Protein AF-A0A0N4Z2V5-F1 (afdb_monomer_lite)

Radius of gyration: 15.04 Å; chains: 1; bounding box: 35×27×42 Å

Sequence (107 aa):
LNMYITYHTNDNRHNFEWNGKSYYTKQDALNAIDNFYPGGVIDEKSHSNTNGITYYYVDVCVESGATTIKAKKTTQHPPRPARYSDESYSNKNIGDTINFGIPIPYP

Secondary structure (DSSP, 8-state):
--EEEEEEEETTEEEEEETTEEESSHHHHHHHHHHHSTTEEEEEEEEEEETTEEEEEEEEEE-TT----PPPPP-PPPSS--SSSS-------TTPPPTTT-PPPP-

Organism: Parastrongyloides trichosuri (NCBI:txid131310)

Structure (mmCIF, N/CA/C/O backbone):
data_AF-A0A0N4Z2V5-F1
#
_entry.id   AF-A0A0N4Z2V5-F1
#
loop_
_atom_site.group_PDB
_atom_site.id
_atom_site.type_symbol
_atom_site.label_atom_id
_atom_site.label_alt_id
_atom_site.label_comp_id
_atom_site.label_asym_id
_atom_site.label_entity_id
_atom_site.label_seq_id
_atom_site.pdbx_PDB_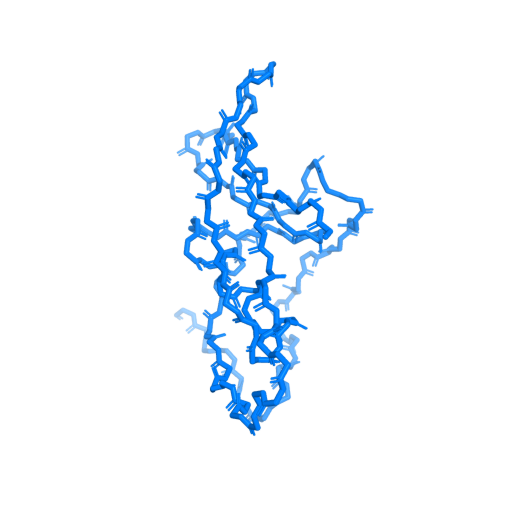ins_code
_atom_site.Cartn_x
_atom_site.Cartn_y
_atom_site.Cartn_z
_atom_site.occupancy
_atom_site.B_iso_or_equiv
_atom_site.auth_seq_id
_atom_site.auth_comp_id
_atom_site.auth_asym_id
_atom_site.auth_atom_id
_atom_site.pdbx_PDB_model_num
ATOM 1 N N . LEU A 1 1 ? -3.812 -8.590 12.655 1.00 52.84 1 LEU A N 1
ATOM 2 C CA . LEU A 1 1 ? -3.709 -9.121 11.278 1.00 52.84 1 LEU A CA 1
ATOM 3 C C . LEU A 1 1 ? -2.411 -8.566 10.738 1.00 52.84 1 LEU A C 1
ATOM 5 O O . LEU A 1 1 ? -2.333 -7.353 10.635 1.00 52.84 1 LEU A O 1
ATOM 9 N N . ASN A 1 2 ? -1.408 -9.406 10.478 1.00 62.56 2 ASN A N 1
ATOM 10 C CA . ASN A 1 2 ? -0.145 -8.917 9.926 1.00 62.56 2 ASN A CA 1
ATOM 11 C C . ASN A 1 2 ? -0.379 -8.613 8.449 1.00 62.56 2 ASN A C 1
ATOM 13 O O . ASN A 1 2 ? -0.579 -9.530 7.650 1.00 62.56 2 ASN A O 1
ATOM 17 N N . MET A 1 3 ? -0.417 -7.333 8.107 1.00 83.12 3 MET A N 1
ATOM 18 C CA . MET A 1 3 ? -0.616 -6.871 6.742 1.00 83.12 3 MET A CA 1
ATOM 19 C C . MET A 1 3 ? 0.726 -6.439 6.166 1.00 83.12 3 MET A C 1
ATOM 21 O O . MET A 1 3 ? 1.665 -6.136 6.902 1.00 83.12 3 MET A O 1
ATOM 25 N N . TYR A 1 4 ? 0.839 -6.412 4.844 1.00 88.62 4 TYR A N 1
ATOM 26 C CA . TYR A 1 4 ? 2.045 -5.915 4.201 1.00 88.62 4 TYR A CA 1
ATOM 27 C C . TYR A 1 4 ? 1.730 -5.180 2.904 1.00 88.62 4 TYR A C 1
ATOM 29 O O . TYR A 1 4 ? 0.779 -5.514 2.198 1.00 88.62 4 TYR A O 1
ATOM 37 N N . ILE A 1 5 ? 2.548 -4.174 2.604 1.00 91.38 5 ILE A N 1
ATOM 38 C CA . ILE A 1 5 ? 2.624 -3.539 1.291 1.00 91.38 5 ILE A CA 1
ATOM 39 C C . ILE A 1 5 ? 3.830 -4.138 0.577 1.00 91.38 5 ILE A C 1
ATOM 41 O O . ILE A 1 5 ? 4.950 -4.074 1.085 1.00 91.38 5 ILE A O 1
ATOM 45 N N . THR A 1 6 ? 3.615 -4.688 -0.608 1.00 91.50 6 THR A N 1
ATOM 46 C CA . THR A 1 6 ? 4.696 -5.205 -1.441 1.00 91.50 6 THR A CA 1
ATOM 47 C C . THR A 1 6 ? 5.242 -4.096 -2.329 1.00 91.50 6 THR A C 1
ATOM 49 O O . THR A 1 6 ? 4.485 -3.401 -2.993 1.00 91.50 6 THR A O 1
ATOM 52 N N . TYR A 1 7 ? 6.556 -3.933 -2.383 1.00 92.19 7 TYR A N 1
ATOM 53 C CA . TYR A 1 7 ? 7.233 -2.987 -3.252 1.00 92.19 7 TYR A CA 1
ATOM 54 C C . TYR A 1 7 ? 8.200 -3.684 -4.191 1.00 92.19 7 TYR A C 1
ATOM 56 O O . TYR A 1 7 ? 8.954 -4.577 -3.807 1.00 92.19 7 TYR A O 1
ATOM 64 N N . HIS A 1 8 ? 8.201 -3.223 -5.432 1.00 88.50 8 HIS A N 1
ATOM 65 C CA . HIS A 1 8 ? 9.181 -3.603 -6.436 1.00 88.50 8 HIS A CA 1
ATOM 66 C C . HIS A 1 8 ? 9.328 -2.503 -7.473 1.00 88.50 8 HIS A C 1
ATOM 68 O O . HIS A 1 8 ? 8.486 -1.610 -7.640 1.00 88.50 8 HIS A O 1
ATOM 74 N N . THR A 1 9 ? 10.425 -2.607 -8.205 1.00 84.19 9 THR A N 1
ATOM 75 C CA . THR A 1 9 ? 10.669 -1.816 -9.397 1.00 84.19 9 THR A CA 1
ATOM 76 C C . THR A 1 9 ? 10.480 -2.685 -10.630 1.00 84.19 9 THR A C 1
ATOM 78 O O . THR A 1 9 ? 10.890 -3.843 -10.674 1.00 84.19 9 THR A O 1
ATOM 81 N N . ASN A 1 10 ? 9.836 -2.124 -11.648 1.00 74.75 10 ASN A N 1
ATOM 82 C CA . ASN A 1 10 ? 9.864 -2.687 -12.993 1.00 74.75 10 ASN A CA 1
ATOM 83 C C . ASN A 1 10 ? 10.089 -1.551 -13.985 1.00 74.75 10 ASN A C 1
ATOM 85 O O . ASN A 1 10 ? 9.420 -0.524 -13.865 1.00 74.75 10 ASN A O 1
ATOM 89 N N . ASP A 1 11 ? 11.030 -1.711 -14.915 1.00 75.50 11 ASP A N 1
ATOM 90 C CA . ASP A 1 11 ? 11.363 -0.702 -15.931 1.00 75.50 11 ASP A CA 1
ATOM 91 C C . ASP A 1 11 ? 11.555 0.715 -15.343 1.00 75.50 11 ASP A C 1
ATOM 93 O O . ASP A 1 11 ? 10.993 1.697 -15.828 1.00 75.50 11 ASP A O 1
ATOM 97 N N . ASN A 1 12 ? 12.303 0.816 -14.235 1.00 73.94 12 ASN A N 1
ATOM 98 C CA . ASN A 1 12 ? 12.535 2.047 -13.456 1.00 73.94 12 ASN A CA 1
ATOM 99 C C . ASN A 1 12 ? 11.285 2.693 -12.822 1.00 73.94 12 ASN A C 1
ATOM 101 O O . ASN A 1 12 ? 11.333 3.845 -12.396 1.00 73.94 12 ASN A O 1
ATOM 105 N N . ARG A 1 13 ? 10.163 1.973 -12.713 1.00 77.38 13 ARG A N 1
ATOM 106 C CA . ARG A 1 13 ? 8.940 2.463 -12.058 1.00 77.38 13 ARG A CA 1
ATOM 107 C C . ARG A 1 13 ? 8.760 1.831 -10.683 1.00 77.38 13 ARG A C 1
ATOM 109 O O . ARG A 1 13 ? 8.709 0.606 -10.567 1.00 77.38 13 ARG A O 1
ATOM 116 N N . HIS A 1 14 ? 8.582 2.664 -9.662 1.00 84.56 14 HIS A N 1
ATOM 117 C CA . HIS A 1 14 ? 8.223 2.252 -8.302 1.00 84.56 14 HIS A CA 1
ATOM 118 C C . HIS A 1 14 ? 6.768 1.811 -8.236 1.00 84.56 14 HIS A C 1
ATOM 120 O O . HIS A 1 14 ? 5.904 2.466 -8.816 1.00 84.56 14 HIS A O 1
ATOM 126 N N . ASN A 1 15 ? 6.501 0.687 -7.575 1.00 86.56 15 ASN A N 1
ATOM 127 C CA . ASN A 1 15 ? 5.146 0.173 -7.436 1.00 86.56 15 ASN A CA 1
ATOM 128 C C . ASN A 1 15 ? 4.947 -0.416 -6.057 1.00 86.56 15 ASN A C 1
ATOM 130 O O . ASN A 1 15 ? 5.771 -1.201 -5.596 1.00 86.56 15 ASN A O 1
ATOM 134 N N . PHE A 1 16 ? 3.849 -0.013 -5.435 1.00 90.94 16 PHE A N 1
ATOM 135 C CA . PHE A 1 16 ? 3.455 -0.424 -4.101 1.00 90.94 16 PHE A CA 1
ATOM 136 C C . PHE A 1 16 ? 2.151 -1.190 -4.218 1.00 90.94 16 PHE A C 1
ATOM 138 O O . PHE A 1 16 ? 1.225 -0.713 -4.852 1.00 90.94 16 PHE A O 1
ATOM 145 N N . GLU A 1 17 ? 2.054 -2.370 -3.638 1.00 90.19 17 GLU A N 1
ATOM 146 C CA . GLU A 1 17 ? 0.903 -3.244 -3.801 1.00 90.19 17 GLU A CA 1
ATOM 147 C C . GLU A 1 17 ? 0.323 -3.616 -2.450 1.00 90.19 17 GLU A C 1
ATOM 149 O O . GLU A 1 17 ? 1.050 -4.009 -1.543 1.00 90.19 17 GLU A O 1
ATOM 154 N N . TRP A 1 18 ? -0.991 -3.498 -2.317 1.00 87.81 18 TRP A N 1
ATOM 155 C CA . TRP A 1 18 ? -1.708 -3.886 -1.114 1.00 87.81 18 TRP A CA 1
ATOM 156 C C . TRP A 1 18 ? -3.114 -4.364 -1.472 1.00 87.81 18 TRP A C 1
ATOM 158 O O . TRP A 1 18 ? -3.814 -3.704 -2.245 1.00 87.81 18 TRP A O 1
ATOM 168 N N . ASN A 1 19 ? -3.516 -5.503 -0.902 1.00 83.50 19 ASN A N 1
ATOM 169 C CA . ASN A 1 19 ? -4.840 -6.109 -1.070 1.00 83.50 19 ASN A CA 1
ATOM 170 C C . ASN A 1 19 ? -5.325 -6.119 -2.534 1.00 83.50 19 ASN A C 1
ATOM 172 O O . ASN A 1 19 ? -6.371 -5.571 -2.873 1.00 83.50 19 ASN A O 1
ATOM 176 N N . GLY A 1 20 ? -4.479 -6.646 -3.413 1.00 78.50 20 GLY A N 1
ATOM 177 C CA . GLY A 1 20 ? -4.736 -6.829 -4.836 1.00 78.50 20 GLY A CA 1
ATOM 178 C C . GLY A 1 20 ? -4.574 -5.611 -5.732 1.00 78.50 20 GLY A C 1
ATOM 179 O O . GLY A 1 20 ? -4.815 -5.656 -6.939 1.00 78.50 20 GLY A O 1
ATOM 180 N N . LYS A 1 21 ? -4.187 -4.475 -5.161 1.00 82.88 21 LYS A N 1
ATOM 181 C CA . LYS A 1 21 ? -4.138 -3.210 -5.890 1.00 82.88 21 LYS A CA 1
ATOM 182 C C . LYS A 1 21 ? -2.735 -2.665 -5.886 1.00 82.88 21 LYS A C 1
ATOM 184 O O . LYS A 1 21 ? -2.059 -2.701 -4.865 1.00 82.88 21 LYS A O 1
ATOM 189 N N . SER A 1 22 ? -2.329 -2.135 -7.031 1.00 86.50 22 SER A N 1
ATOM 190 C CA . SER A 1 22 ? -1.112 -1.347 -7.147 1.00 86.50 22 SER A CA 1
ATOM 191 C C . SER A 1 22 ? -1.410 0.117 -6.784 1.00 86.50 22 SER A C 1
ATOM 193 O O . SER A 1 22 ? -2.533 0.600 -6.984 1.00 86.50 22 SER A O 1
ATOM 195 N N . TYR A 1 23 ? -0.394 0.814 -6.280 1.00 86.50 23 TYR A N 1
ATOM 196 C CA . TYR A 1 23 ? -0.368 2.192 -5.778 1.00 86.50 23 TYR A CA 1
ATOM 197 C C . TYR A 1 23 ? 0.912 2.903 -6.242 1.00 86.50 23 TYR A C 1
ATOM 199 O O . TYR A 1 23 ? 1.990 2.298 -6.285 1.00 86.50 23 TYR A O 1
ATOM 207 N N . TYR A 1 24 ? 0.789 4.175 -6.647 1.00 84.06 24 TYR A N 1
ATOM 208 C CA . TYR A 1 24 ? 1.919 4.949 -7.193 1.00 84.06 24 TYR A CA 1
ATOM 209 C C . TYR A 1 24 ? 2.983 5.201 -6.128 1.00 84.06 24 TYR A C 1
ATOM 211 O O . TYR A 1 24 ? 4.181 5.145 -6.407 1.00 84.06 24 TYR A O 1
ATOM 219 N N . THR A 1 25 ? 2.537 5.452 -4.899 1.00 89.69 25 THR A N 1
ATOM 220 C CA . THR A 1 25 ? 3.405 5.723 -3.759 1.00 89.69 25 THR A CA 1
ATOM 221 C C . THR A 1 25 ? 3.092 4.801 -2.585 1.00 89.69 25 THR A C 1
ATOM 223 O O . THR A 1 25 ? 1.987 4.268 -2.458 1.00 89.69 25 THR A O 1
ATOM 226 N N . LYS A 1 26 ? 4.057 4.661 -1.666 1.00 91.12 26 LYS A N 1
ATOM 227 C CA . LYS A 1 26 ? 3.826 3.986 -0.381 1.00 91.12 26 LYS A CA 1
ATOM 228 C C . LYS A 1 26 ? 2.662 4.632 0.374 1.00 91.12 26 LYS A C 1
ATOM 230 O O . LYS A 1 26 ? 1.848 3.933 0.965 1.00 91.12 26 LYS A O 1
ATOM 235 N N . GLN A 1 27 ? 2.565 5.962 0.322 1.00 90.88 27 GLN A N 1
ATOM 236 C CA . GLN A 1 27 ? 1.508 6.708 0.999 1.00 90.88 27 GLN A CA 1
ATOM 237 C C . GLN A 1 27 ? 0.121 6.390 0.433 1.00 90.88 27 GLN A C 1
ATOM 239 O O . GLN A 1 27 ? -0.826 6.289 1.204 1.00 90.88 27 GLN A O 1
ATOM 244 N N . ASP A 1 28 ? -0.010 6.183 -0.878 1.00 88.31 28 ASP A N 1
ATOM 245 C CA . ASP A 1 28 ? -1.275 5.766 -1.493 1.00 88.31 28 ASP A CA 1
ATOM 246 C C . ASP A 1 28 ? -1.713 4.378 -1.006 1.00 88.31 28 ASP A C 1
ATOM 248 O O . ASP A 1 28 ? -2.885 4.184 -0.681 1.00 88.31 28 ASP A O 1
ATOM 252 N N . ALA A 1 29 ? -0.774 3.434 -0.885 1.00 90.00 29 ALA A N 1
ATOM 253 C CA . ALA A 1 29 ? -1.055 2.112 -0.325 1.00 90.00 29 ALA A CA 1
ATOM 254 C C . ALA A 1 29 ? -1.464 2.195 1.160 1.00 90.00 29 ALA A C 1
ATOM 256 O O . ALA A 1 29 ? -2.440 1.569 1.569 1.00 90.00 29 ALA A O 1
ATOM 257 N N . LEU A 1 30 ? -0.787 3.032 1.956 1.00 89.81 30 LEU A N 1
ATOM 258 C CA . LEU A 1 30 ? -1.157 3.305 3.353 1.00 89.81 30 LEU A CA 1
ATOM 259 C C . LEU A 1 30 ? -2.531 3.980 3.471 1.00 89.81 30 LEU A C 1
ATOM 261 O O . LEU A 1 30 ? -3.332 3.617 4.326 1.00 89.81 30 LEU A O 1
ATOM 265 N N . ASN A 1 31 ? -2.841 4.932 2.593 1.00 88.62 31 ASN A N 1
ATOM 266 C CA . ASN A 1 31 ? -4.152 5.576 2.536 1.00 88.62 31 ASN A CA 1
ATOM 267 C C . ASN A 1 31 ? -5.254 4.568 2.178 1.00 88.62 31 ASN A C 1
ATOM 269 O O . ASN A 1 31 ? -6.359 4.654 2.711 1.00 88.62 31 ASN A O 1
ATOM 273 N N . ALA A 1 32 ? -4.966 3.601 1.303 1.00 86.88 32 ALA A N 1
ATOM 274 C CA . ALA A 1 32 ? -5.900 2.529 0.982 1.00 86.88 32 ALA A CA 1
ATOM 275 C C . ALA 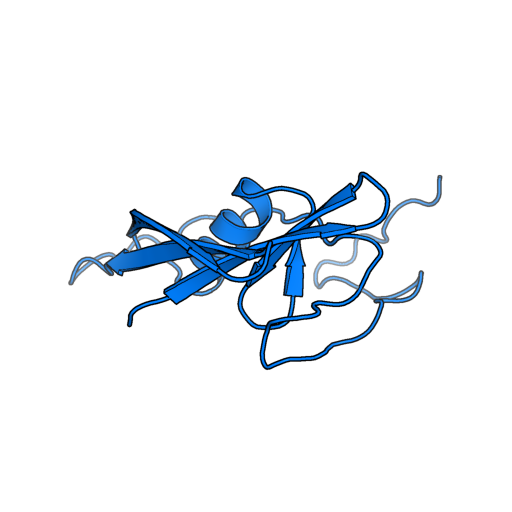A 1 32 ? -6.189 1.631 2.194 1.00 86.88 32 ALA A C 1
ATOM 277 O O . ALA A 1 32 ? -7.353 1.299 2.424 1.00 86.88 32 ALA A O 1
ATOM 278 N N . ILE A 1 33 ? -5.164 1.313 2.993 1.00 86.56 33 ILE A N 1
ATOM 279 C CA . ILE A 1 33 ? -5.317 0.602 4.270 1.00 86.56 33 ILE A CA 1
ATOM 280 C C . ILE A 1 33 ? -6.191 1.419 5.232 1.00 86.56 33 ILE A C 1
ATOM 282 O O . ILE A 1 33 ? -7.169 0.897 5.760 1.00 86.56 33 ILE A O 1
ATOM 286 N N . ASP A 1 34 ? -5.888 2.708 5.416 1.00 83.62 34 ASP A N 1
ATOM 287 C CA . ASP A 1 34 ? -6.606 3.602 6.346 1.00 83.62 34 ASP A CA 1
ATOM 288 C C . ASP A 1 34 ? -8.094 3.716 5.974 1.00 83.62 34 ASP A C 1
ATOM 290 O O . ASP A 1 34 ? -8.967 3.729 6.836 1.00 83.62 34 ASP A O 1
ATOM 294 N N . ASN A 1 35 ? -8.393 3.737 4.673 1.00 81.94 35 ASN A N 1
ATOM 295 C CA . ASN A 1 35 ? -9.761 3.758 4.159 1.00 81.94 35 ASN A CA 1
ATOM 296 C C . ASN A 1 35 ? -10.504 2.429 4.339 1.00 81.94 35 ASN A C 1
ATOM 298 O O . ASN A 1 35 ? -11.729 2.434 4.451 1.00 81.94 35 ASN A O 1
ATOM 302 N N . PHE A 1 36 ? -9.792 1.301 4.288 1.00 84.06 36 PHE A N 1
ATOM 303 C CA . PHE A 1 36 ? -10.382 -0.025 4.465 1.00 84.06 36 PHE A CA 1
ATOM 304 C C . PHE A 1 36 ? -10.683 -0.318 5.938 1.00 84.06 36 PHE A C 1
ATOM 306 O O . PHE A 1 36 ? -11.674 -0.979 6.239 1.00 84.06 36 PHE A O 1
ATOM 313 N N . TYR A 1 37 ? -9.869 0.224 6.848 1.00 80.06 37 TYR A N 1
ATOM 314 C CA . TYR A 1 37 ? -10.068 0.153 8.295 1.00 80.06 37 TYR A CA 1
ATOM 315 C C . TYR A 1 37 ? -10.422 1.531 8.869 1.00 80.06 37 TYR A C 1
ATOM 317 O O . TYR A 1 37 ? -9.589 2.161 9.530 1.00 80.06 37 TYR A O 1
ATOM 325 N N . PRO A 1 38 ? -11.655 2.021 8.643 1.00 71.38 38 PRO A N 1
ATOM 326 C CA . PRO A 1 38 ? -12.068 3.323 9.144 1.00 71.38 38 PRO A CA 1
ATOM 327 C C . PRO A 1 38 ? -11.927 3.377 10.670 1.00 71.38 38 PRO A C 1
ATOM 329 O O . PRO A 1 38 ? -12.471 2.541 11.386 1.00 71.38 38 PRO A O 1
ATOM 332 N N . GLY A 1 39 ? -11.175 4.366 11.161 1.00 69.62 39 GLY A N 1
ATOM 333 C CA . GLY A 1 39 ? -10.906 4.548 12.594 1.00 69.62 39 GLY A CA 1
ATOM 334 C C . GLY A 1 39 ? -9.702 3.762 13.135 1.00 69.62 39 GLY A C 1
ATOM 335 O O . GLY A 1 39 ? -9.326 3.964 14.286 1.00 69.62 39 GLY A O 1
ATOM 336 N N . GLY A 1 40 ? -9.053 2.920 12.324 1.00 76.31 40 GLY A N 1
ATOM 337 C CA . GLY A 1 40 ? -7.822 2.225 12.707 1.00 76.31 40 GLY A CA 1
ATOM 338 C C . GLY A 1 40 ? -6.595 3.139 12.677 1.00 76.31 40 GLY A C 1
ATOM 339 O O . GLY A 1 40 ? -6.494 4.029 11.837 1.00 76.31 40 GLY A O 1
ATOM 340 N N . VAL A 1 41 ? -5.641 2.931 13.579 1.00 81.31 41 VAL A N 1
ATOM 341 C CA . VAL A 1 41 ? -4.303 3.535 13.550 1.00 81.31 41 VAL A CA 1
ATOM 342 C C . VAL A 1 41 ? -3.362 2.564 12.850 1.00 81.31 41 VAL A C 1
ATOM 344 O O . VAL A 1 41 ? -3.263 1.405 13.249 1.00 81.31 41 VAL A O 1
ATOM 347 N N . ILE A 1 42 ? -2.694 3.035 11.798 1.00 85.12 42 ILE A N 1
ATOM 348 C CA . ILE A 1 42 ? -1.690 2.250 11.080 1.00 85.12 42 ILE A CA 1
ATOM 349 C C . ILE A 1 42 ? -0.343 2.440 11.765 1.00 85.12 42 ILE A C 1
ATOM 351 O O . ILE A 1 42 ? 0.070 3.577 11.994 1.00 85.12 42 ILE A O 1
ATOM 355 N N . ASP A 1 43 ? 0.341 1.335 12.030 1.00 86.44 43 ASP A N 1
ATOM 356 C CA . ASP A 1 43 ? 1.698 1.311 12.560 1.00 86.44 43 ASP A CA 1
ATOM 357 C C . ASP A 1 43 ? 2.609 0.503 11.623 1.00 86.44 43 ASP A C 1
ATOM 359 O O . ASP A 1 43 ? 2.320 -0.652 11.301 1.00 86.44 43 ASP A O 1
ATOM 363 N N . GLU A 1 44 ? 3.694 1.117 11.148 1.00 87.50 44 GLU A N 1
ATOM 364 C CA . GLU A 1 44 ? 4.679 0.457 10.283 1.00 87.50 44 GLU A CA 1
ATOM 365 C C . GLU A 1 44 ? 5.712 -0.240 11.174 1.00 87.50 44 GLU A C 1
ATOM 367 O O . GLU A 1 44 ? 6.459 0.409 11.903 1.00 87.50 44 GLU A O 1
ATOM 372 N N . LYS A 1 45 ? 5.744 -1.575 11.142 1.00 86.50 45 LYS A N 1
ATOM 373 C CA . LYS A 1 45 ? 6.546 -2.366 12.087 1.00 86.50 45 LYS A CA 1
ATOM 374 C C . LYS A 1 45 ? 7.976 -2.562 11.620 1.00 86.50 45 LYS A C 1
ATOM 376 O O . LYS A 1 45 ? 8.925 -2.361 12.374 1.00 86.50 45 LYS A O 1
ATOM 381 N N . SER A 1 46 ? 8.129 -3.049 10.397 1.00 89.81 46 SER A N 1
ATOM 382 C CA . SER A 1 46 ? 9.418 -3.442 9.840 1.00 89.81 46 SER A CA 1
ATOM 383 C C . SER A 1 46 ? 9.311 -3.629 8.333 1.00 89.81 46 SER A C 1
ATOM 385 O O . SER A 1 46 ? 8.220 -3.616 7.758 1.00 89.81 46 SER A O 1
ATOM 387 N N . HIS A 1 47 ? 10.453 -3.837 7.683 1.00 91.12 47 HIS A N 1
ATOM 388 C CA . HIS A 1 47 ? 10.486 -4.260 6.294 1.00 91.12 47 HIS A CA 1
ATOM 389 C C . HIS A 1 47 ? 11.447 -5.428 6.083 1.00 91.12 47 HIS A C 1
ATOM 391 O O . HIS A 1 47 ? 12.493 -5.520 6.729 1.00 91.12 47 HIS A O 1
ATOM 397 N N . SER A 1 48 ? 11.126 -6.297 5.131 1.00 92.19 48 SER A N 1
ATOM 398 C CA . SER A 1 48 ? 12.014 -7.367 4.669 1.00 92.19 48 SER A CA 1
ATOM 399 C C . SER A 1 48 ? 12.248 -7.249 3.167 1.00 92.19 48 SER A C 1
ATOM 401 O O . SER A 1 48 ? 11.435 -6.681 2.444 1.00 92.19 48 SER A O 1
ATOM 403 N N . ASN A 1 49 ? 13.381 -7.761 2.692 1.00 93.50 49 ASN A N 1
ATOM 404 C CA . ASN A 1 49 ? 13.694 -7.836 1.269 1.00 93.50 49 ASN A CA 1
ATOM 405 C C . ASN A 1 49 ? 13.889 -9.300 0.887 1.00 93.50 49 ASN A C 1
ATOM 407 O O . ASN A 1 49 ? 14.654 -10.016 1.531 1.00 93.50 49 ASN A O 1
ATOM 411 N N . THR A 1 50 ? 13.206 -9.766 -0.152 1.00 86.19 50 THR A N 1
ATOM 412 C CA . THR A 1 50 ? 13.323 -11.144 -0.642 1.00 86.19 50 THR A CA 1
ATOM 413 C C . THR A 1 50 ? 13.154 -11.155 -2.154 1.00 86.19 50 THR A C 1
ATOM 415 O O . THR A 1 50 ? 12.164 -10.648 -2.668 1.00 86.19 50 THR A O 1
ATOM 418 N N . ASN A 1 51 ? 14.124 -11.721 -2.878 1.00 85.50 51 ASN A N 1
ATOM 419 C CA . ASN A 1 51 ? 14.091 -11.872 -4.340 1.00 85.50 51 ASN A CA 1
ATOM 420 C C . ASN A 1 51 ? 13.785 -10.572 -5.114 1.00 85.50 51 ASN A C 1
ATOM 422 O O . ASN A 1 51 ? 13.032 -10.582 -6.083 1.00 85.50 51 ASN A O 1
ATOM 426 N N . GLY A 1 52 ? 14.356 -9.441 -4.681 1.00 84.38 52 GLY A N 1
ATOM 427 C CA . GLY A 1 52 ? 14.142 -8.138 -5.331 1.00 84.38 52 GLY A CA 1
ATOM 428 C C . GLY A 1 52 ? 12.793 -7.481 -5.017 1.00 84.38 52 GLY A C 1
ATOM 429 O O . GLY A 1 52 ? 12.425 -6.501 -5.660 1.00 84.38 52 GLY A O 1
ATOM 430 N N . ILE A 1 53 ? 12.070 -8.008 -4.030 1.00 88.75 53 ILE A N 1
ATOM 431 C CA . ILE A 1 53 ? 10.791 -7.496 -3.546 1.00 88.75 53 ILE A CA 1
ATOM 432 C C . ILE A 1 53 ? 10.971 -7.039 -2.098 1.00 88.75 53 ILE A C 1
ATOM 434 O O . ILE A 1 53 ? 11.520 -7.783 -1.281 1.00 88.75 53 ILE A O 1
ATOM 438 N N . THR A 1 54 ? 10.500 -5.840 -1.769 1.00 92.69 54 THR A N 1
ATOM 439 C CA . THR A 1 54 ? 10.448 -5.339 -0.390 1.00 92.69 54 THR A CA 1
ATOM 440 C C . THR A 1 54 ? 9.043 -5.520 0.166 1.00 92.69 54 THR A C 1
ATOM 442 O O . THR A 1 54 ? 8.077 -5.119 -0.469 1.00 92.69 54 THR A O 1
ATOM 445 N N . TYR A 1 55 ? 8.914 -6.068 1.366 1.00 91.06 55 TYR A N 1
ATOM 446 C CA . TYR A 1 55 ? 7.649 -6.161 2.088 1.00 91.06 55 TYR A CA 1
ATOM 447 C C . TYR A 1 55 ? 7.687 -5.166 3.239 1.00 91.06 55 TYR A C 1
ATOM 449 O O . TYR A 1 55 ? 8.541 -5.287 4.113 1.00 91.06 55 TYR A O 1
ATOM 457 N N . TYR A 1 56 ? 6.785 -4.189 3.243 1.00 92.62 56 TYR A N 1
ATOM 458 C CA . TYR A 1 56 ? 6.585 -3.269 4.362 1.00 92.62 56 TYR A CA 1
ATOM 459 C C . TYR A 1 56 ? 5.460 -3.808 5.236 1.00 92.62 56 TYR A C 1
ATOM 461 O O . TYR A 1 56 ? 4.301 -3.773 4.824 1.00 92.62 56 TYR A O 1
ATOM 469 N N . TYR A 1 57 ? 5.793 -4.325 6.416 1.00 90.56 57 TYR A N 1
ATOM 470 C CA . TYR A 1 57 ? 4.810 -4.871 7.344 1.00 90.56 57 TYR A CA 1
ATOM 471 C C . TYR A 1 57 ? 4.130 -3.749 8.114 1.00 90.56 57 TYR A C 1
ATOM 473 O O . TYR A 1 57 ? 4.783 -2.885 8.705 1.00 90.56 57 TYR A O 1
ATOM 481 N N . VAL A 1 58 ? 2.806 -3.792 8.109 1.00 88.31 58 VAL A N 1
ATOM 482 C CA . VAL A 1 58 ? 1.945 -2.795 8.728 1.00 88.31 58 VAL A CA 1
ATOM 483 C C . VAL A 1 58 ? 0.906 -3.497 9.584 1.00 88.31 58 VAL A C 1
ATOM 485 O O . VAL A 1 58 ? 0.332 -4.512 9.185 1.00 88.31 58 VAL A O 1
ATOM 488 N N . ASP A 1 59 ? 0.660 -2.931 10.755 1.00 87.00 59 ASP A N 1
ATOM 489 C CA . ASP A 1 59 ? -0.431 -3.331 11.627 1.00 87.00 59 ASP A CA 1
ATOM 490 C C . ASP A 1 59 ? -1.489 -2.237 11.652 1.00 87.00 59 ASP A C 1
ATOM 492 O O . ASP A 1 59 ? -1.186 -1.046 11.569 1.00 87.00 59 ASP A O 1
ATOM 496 N N . VAL A 1 60 ? -2.744 -2.655 11.789 1.00 81.25 60 VAL A N 1
ATOM 497 C CA . VAL A 1 60 ? -3.859 -1.745 12.025 1.00 81.25 60 VAL A CA 1
ATOM 498 C C . VAL A 1 60 ? -4.445 -2.037 13.395 1.00 81.25 60 VAL A C 1
ATOM 500 O O . VAL A 1 60 ? -5.022 -3.101 13.628 1.00 81.25 60 VAL A O 1
ATOM 503 N N . CYS A 1 61 ? -4.304 -1.071 14.295 1.00 77.19 61 CYS A N 1
ATOM 504 C CA . CYS A 1 61 ? -4.873 -1.107 15.633 1.00 77.19 61 CYS A CA 1
ATOM 505 C C . CYS A 1 61 ? -6.158 -0.282 15.637 1.00 77.19 61 CYS A C 1
ATOM 507 O O . CYS A 1 61 ? -6.120 0.925 15.420 1.00 77.19 61 CYS A O 1
ATOM 509 N N . VAL A 1 62 ? -7.306 -0.907 15.884 1.00 66.50 62 VAL A N 1
ATOM 510 C CA . VAL A 1 62 ? -8.550 -0.167 16.131 1.00 66.50 62 VAL A CA 1
ATOM 511 C C . VAL A 1 62 ? -8.639 0.064 17.633 1.00 66.50 62 VAL A C 1
ATOM 513 O O . VAL A 1 62 ? -8.707 -0.899 18.396 1.00 66.50 62 VAL A O 1
ATOM 516 N N . GLU A 1 63 ? -8.594 1.320 18.077 1.00 60.75 63 GLU A N 1
ATOM 517 C CA . GLU A 1 63 ? -8.822 1.624 19.490 1.00 60.75 63 GLU A CA 1
ATOM 518 C C . GLU A 1 63 ? -10.256 1.231 19.864 1.00 60.75 63 GLU A C 1
ATOM 520 O O . GLU A 1 63 ? -11.227 1.645 19.224 1.00 60.75 63 GLU A O 1
ATOM 525 N N . SER A 1 64 ? -10.398 0.404 20.900 1.00 54.00 64 SER A N 1
ATOM 526 C CA . SER A 1 64 ? -11.710 0.022 21.421 1.00 54.00 64 SER A CA 1
ATOM 527 C C . SER A 1 64 ? -12.419 1.275 21.945 1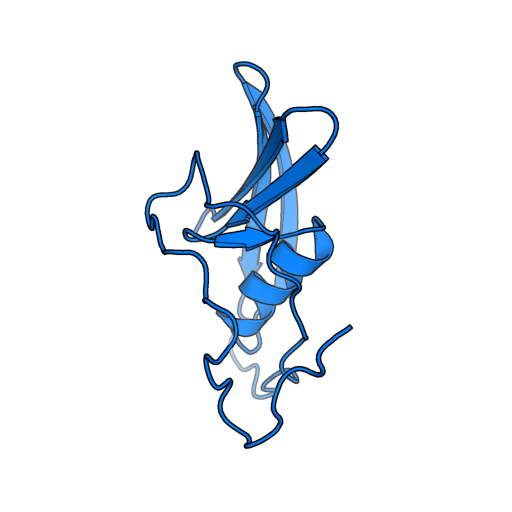.00 54.00 64 SER A C 1
ATOM 529 O O . SER A 1 64 ? -11.962 1.885 22.908 1.00 54.00 64 SER A O 1
ATOM 531 N N . GLY A 1 65 ? -13.507 1.683 21.285 1.00 54.06 65 GLY A N 1
ATOM 532 C CA . GLY A 1 65 ? -14.239 2.920 21.591 1.00 54.06 65 GLY A CA 1
ATOM 533 C C . GLY A 1 65 ? -13.973 4.095 20.641 1.00 54.06 65 GLY A C 1
ATOM 534 O O . GLY A 1 65 ? -14.556 5.162 20.838 1.00 54.06 65 GLY A O 1
ATOM 535 N N . ALA A 1 66 ? -13.156 3.921 19.595 1.00 58.22 66 ALA A N 1
ATOM 536 C CA . ALA A 1 66 ? -13.008 4.922 18.541 1.00 58.22 66 ALA A CA 1
ATOM 537 C C . ALA A 1 66 ? -14.347 5.134 17.808 1.00 58.22 66 ALA A C 1
ATOM 539 O O . ALA A 1 66 ? -14.814 4.285 17.053 1.00 58.22 66 ALA A O 1
ATOM 540 N N . THR A 1 67 ? -14.976 6.286 18.040 1.00 56.47 67 THR A N 1
ATOM 541 C CA . THR A 1 67 ? -16.225 6.708 17.376 1.00 56.47 67 THR A CA 1
ATOM 542 C C . THR A 1 67 ? -15.967 7.555 16.129 1.00 56.47 67 THR A C 1
ATOM 544 O O . THR A 1 67 ? -16.892 7.890 15.389 1.00 56.47 67 THR A O 1
ATOM 547 N N . THR A 1 68 ? -14.704 7.895 15.870 1.00 57.69 68 THR A N 1
ATOM 548 C CA . THR A 1 68 ? -14.310 8.809 14.802 1.00 57.69 68 THR A CA 1
ATOM 549 C C . THR A 1 68 ? -14.034 8.041 13.514 1.00 57.69 68 THR A C 1
ATOM 551 O O . THR A 1 68 ? -12.960 7.471 13.315 1.00 57.69 68 THR A O 1
ATOM 554 N N . ILE A 1 69 ? -15.000 8.061 12.597 1.00 64.44 69 ILE A N 1
ATOM 555 C CA . ILE A 1 69 ? -14.765 7.657 11.210 1.00 64.44 69 ILE A CA 1
ATOM 556 C C . ILE A 1 69 ? -13.819 8.697 10.597 1.00 64.44 69 ILE A C 1
ATOM 558 O O . ILE A 1 69 ? -14.169 9.871 10.466 1.00 64.44 69 ILE A O 1
ATOM 562 N N . LYS A 1 70 ? -12.597 8.281 10.250 1.00 67.56 70 LYS A N 1
ATOM 563 C CA . LYS A 1 70 ? -11.646 9.142 9.536 1.00 67.56 70 LYS A CA 1
ATOM 564 C C . LYS A 1 70 ? -12.199 9.503 8.156 1.00 67.56 70 LYS A C 1
ATOM 566 O O . LYS A 1 70 ? -12.838 8.682 7.500 1.00 67.56 70 LYS A O 1
ATOM 571 N N . ALA A 1 71 ? -11.919 10.723 7.698 1.00 72.69 71 ALA A N 1
ATOM 572 C CA . ALA A 1 71 ? -12.238 11.123 6.332 1.00 72.69 71 ALA A CA 1
ATOM 573 C C . ALA A 1 71 ? -11.499 10.226 5.326 1.00 72.69 71 ALA A C 1
ATOM 575 O O . ALA A 1 71 ? -10.314 9.933 5.502 1.00 72.69 71 ALA A O 1
ATOM 576 N N . LYS A 1 72 ? -12.195 9.817 4.259 1.00 77.06 72 LYS A N 1
ATOM 577 C CA . LYS A 1 72 ? -11.610 8.982 3.208 1.00 77.06 72 LYS A CA 1
ATOM 578 C C . LYS A 1 72 ? -10.488 9.741 2.497 1.00 77.06 72 LYS A C 1
ATOM 580 O O . LYS A 1 72 ? -10.699 10.845 2.000 1.00 77.06 72 LYS A O 1
ATOM 585 N N . LYS A 1 73 ? -9.312 9.129 2.410 1.00 80.06 73 LYS A N 1
ATOM 586 C CA . LYS A 1 73 ? -8.140 9.675 1.718 1.00 80.06 73 LYS A CA 1
ATOM 587 C C . LYS A 1 73 ? -8.135 9.264 0.250 1.00 80.06 73 LYS A C 1
ATOM 589 O O . LYS A 1 73 ? -8.498 8.139 -0.089 1.00 80.06 73 LYS A O 1
ATOM 594 N N . THR A 1 74 ? -7.698 10.154 -0.630 1.00 80.06 74 THR A N 1
ATOM 595 C CA . THR A 1 74 ? -7.509 9.824 -2.048 1.00 80.06 74 THR A CA 1
ATOM 596 C C . THR A 1 74 ? -6.304 8.898 -2.219 1.00 80.06 74 THR A C 1
ATOM 598 O O . THR A 1 74 ? -5.311 9.023 -1.500 1.00 80.06 74 THR A O 1
ATOM 601 N N . THR A 1 75 ? -6.403 7.967 -3.169 1.00 79.75 75 THR A N 1
ATOM 602 C CA . THR A 1 75 ? -5.334 7.027 -3.531 1.00 79.75 75 THR A CA 1
ATOM 603 C C . THR A 1 75 ? -5.133 7.031 -5.038 1.00 79.75 75 THR A C 1
ATOM 605 O O . THR A 1 75 ? -6.104 6.879 -5.786 1.00 79.75 75 THR A O 1
ATOM 608 N N . GLN A 1 76 ? -3.892 7.165 -5.495 1.00 79.38 76 GLN A N 1
ATOM 609 C CA . GLN A 1 76 ? -3.553 7.039 -6.912 1.00 79.38 76 GLN A CA 1
ATOM 610 C C . GLN A 1 76 ? -3.180 5.593 -7.262 1.00 79.38 76 GLN A C 1
ATOM 612 O O . GLN A 1 76 ? -2.239 5.019 -6.707 1.00 79.38 76 GLN A O 1
ATOM 617 N N . HIS A 1 77 ? -3.906 5.015 -8.220 1.00 77.44 77 HIS A N 1
ATOM 618 C CA . HIS A 1 77 ? -3.605 3.698 -8.776 1.00 77.44 77 HIS A CA 1
ATOM 619 C C . HIS A 1 77 ? -2.605 3.823 -9.943 1.00 77.44 77 HIS A C 1
ATOM 621 O O . HIS A 1 77 ? -2.848 4.628 -10.840 1.00 77.44 77 HIS A O 1
ATOM 627 N N . PRO A 1 78 ? -1.508 3.045 -9.972 1.00 70.94 78 PRO A N 1
ATOM 628 C CA . PRO A 1 78 ? -0.574 2.929 -11.069 1.00 70.94 78 PRO A CA 1
ATOM 629 C C . PRO A 1 78 ? -1.280 2.416 -12.304 1.00 70.94 78 PRO A C 1
ATOM 631 O O . PRO A 1 78 ? -2.260 1.677 -12.205 1.00 70.94 78 PRO A O 1
ATOM 634 N N . PRO A 1 79 ? -0.702 2.679 -13.478 1.00 65.19 79 PRO A N 1
ATOM 635 C CA . PRO A 1 79 ? -1.240 2.210 -14.742 1.00 65.19 79 PRO A CA 1
ATOM 636 C C . PRO A 1 79 ? -1.064 0.696 -14.928 1.00 65.19 79 PRO A C 1
ATOM 638 O O . PRO A 1 79 ? -1.288 0.202 -16.028 1.00 65.19 79 PRO A O 1
ATOM 641 N N . ARG A 1 80 ? -0.592 -0.042 -13.912 1.00 72.62 80 ARG A N 1
ATOM 642 C CA . ARG A 1 80 ? -0.297 -1.468 -14.028 1.00 72.62 80 ARG A CA 1
ATOM 643 C C . ARG A 1 80 ? -0.932 -2.311 -12.922 1.00 72.62 80 ARG A C 1
ATOM 645 O O . ARG A 1 80 ? -1.018 -1.833 -11.788 1.00 72.62 80 ARG A O 1
ATOM 652 N N . PRO A 1 81 ? -1.299 -3.570 -13.228 1.00 71.00 81 PRO A N 1
ATOM 653 C CA . PRO A 1 81 ? -1.835 -4.505 -12.244 1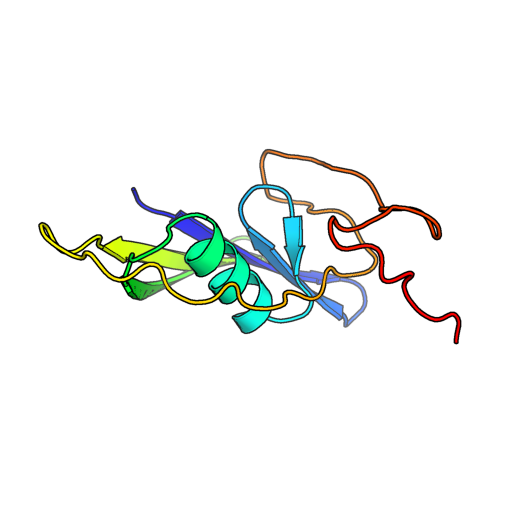.00 71.00 81 PRO A CA 1
ATOM 654 C C . PRO A 1 81 ? -0.860 -4.815 -11.104 1.00 71.00 81 PRO A C 1
ATOM 656 O O . PRO A 1 81 ? 0.362 -4.696 -11.264 1.00 71.00 81 PRO A O 1
ATOM 659 N N . ALA A 1 82 ? -1.420 -5.264 -9.978 1.00 77.12 82 ALA A N 1
ATOM 660 C CA . ALA A 1 82 ? -0.649 -5.882 -8.909 1.00 77.12 82 ALA A CA 1
ATOM 661 C C . ALA A 1 82 ? -0.061 -7.224 -9.385 1.00 77.12 82 ALA A C 1
ATOM 663 O O . ALA A 1 82 ? -0.726 -7.986 -10.088 1.00 77.12 82 ALA A O 1
ATOM 664 N N . ARG A 1 83 ? 1.195 -7.495 -9.028 1.00 80.94 83 ARG A N 1
ATOM 665 C CA . ARG A 1 83 ? 1.957 -8.690 -9.415 1.00 80.94 83 ARG A CA 1
ATOM 666 C C . ARG A 1 83 ? 2.124 -9.693 -8.272 1.00 80.94 83 ARG A C 1
ATOM 668 O O . ARG A 1 83 ? 2.320 -10.872 -8.545 1.00 80.94 83 ARG A O 1
ATOM 675 N N . TYR A 1 84 ? 2.079 -9.240 -7.022 1.00 77.12 84 TYR A N 1
ATOM 676 C CA . TYR A 1 84 ? 2.422 -10.032 -5.835 1.00 77.12 84 TYR A CA 1
ATOM 677 C C . TYR A 1 84 ? 1.341 -9.980 -4.752 1.00 77.12 84 TYR A C 1
ATOM 679 O O . TYR A 1 84 ? 1.631 -10.198 -3.578 1.00 77.12 84 TYR A O 1
ATOM 687 N N . SER A 1 85 ? 0.107 -9.653 -5.125 1.00 70.50 85 SER A N 1
ATOM 688 C CA . SER A 1 85 ? -1.032 -9.647 -4.214 1.00 70.50 85 SER A CA 1
ATOM 689 C C . SER A 1 85 ? -2.176 -10.497 -4.767 1.00 70.50 85 SER A C 1
ATOM 691 O O . SER A 1 85 ? -2.323 -10.613 -5.982 1.00 70.50 85 SER A O 1
ATOM 693 N N . ASP A 1 86 ? -2.956 -11.096 -3.864 1.00 57.62 86 ASP A N 1
ATOM 694 C CA . ASP A 1 86 ? -3.892 -12.189 -4.167 1.00 57.62 86 ASP A CA 1
ATOM 695 C C . ASP A 1 86 ? -5.117 -11.770 -4.998 1.00 57.62 86 ASP A C 1
ATOM 697 O O . ASP A 1 86 ? -5.673 -12.584 -5.732 1.00 57.62 86 ASP A O 1
ATOM 701 N N . GLU A 1 87 ? -5.536 -10.504 -4.946 1.00 56.22 87 GLU A N 1
ATOM 702 C CA . GLU A 1 87 ? -6.560 -9.984 -5.857 1.00 56.22 87 GLU A CA 1
ATOM 703 C C . GLU A 1 87 ? -5.886 -9.424 -7.119 1.00 56.22 87 GLU A C 1
ATOM 705 O O . GLU A 1 87 ? -5.227 -8.396 -7.100 1.00 56.22 87 GLU A O 1
ATOM 710 N N . SER A 1 88 ? -6.038 -10.077 -8.264 1.00 45.50 88 SER A N 1
ATOM 711 C CA . SER A 1 88 ? -5.600 -9.509 -9.543 1.00 45.50 88 SER A CA 1
ATOM 712 C C . SER A 1 88 ? -6.774 -8.744 -10.158 1.00 45.50 88 SER A C 1
ATOM 714 O O . SER A 1 88 ? -7.561 -9.354 -10.873 1.00 45.50 88 SER A O 1
ATOM 716 N N . TYR A 1 89 ? -6.950 -7.438 -9.906 1.00 46.66 89 TYR A N 1
ATOM 717 C CA . TYR A 1 89 ? -7.992 -6.679 -10.623 1.00 46.66 89 TYR A CA 1
ATOM 718 C C . TYR A 1 89 ? -7.481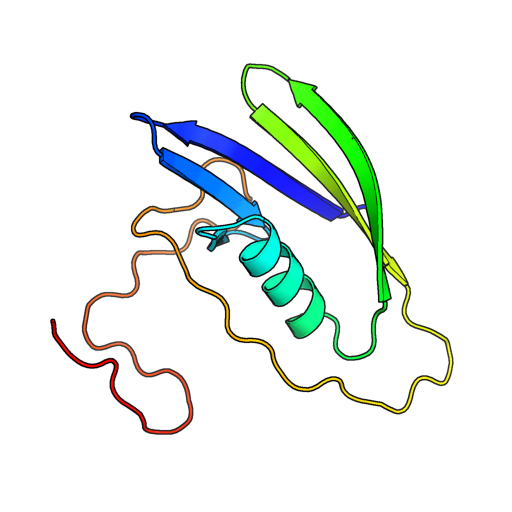 -5.513 -11.472 1.00 46.66 89 TYR A C 1
ATOM 720 O O . TYR A 1 89 ? -7.074 -4.464 -10.980 1.00 46.66 89 TYR A O 1
ATOM 728 N N . SER A 1 90 ? -7.554 -5.802 -12.780 1.00 39.06 90 SER A N 1
ATOM 729 C CA . SER A 1 90 ? -8.011 -5.014 -13.930 1.00 39.06 90 SER A CA 1
ATOM 730 C C . SER A 1 90 ? -7.800 -3.508 -13.890 1.00 39.06 90 SER A C 1
ATOM 732 O O . SER A 1 90 ? -8.395 -2.792 -13.086 1.00 39.06 90 SER A O 1
ATOM 734 N N . ASN A 1 91 ? -7.067 -3.038 -14.900 1.00 34.84 91 ASN A N 1
ATOM 735 C CA . ASN A 1 91 ? -7.136 -1.682 -15.423 1.00 34.84 91 ASN A CA 1
ATOM 736 C C . ASN A 1 91 ? -8.592 -1.191 -15.364 1.00 34.84 91 ASN A C 1
ATOM 738 O O . ASN A 1 91 ? -9.456 -1.741 -16.050 1.00 34.84 91 ASN A O 1
ATOM 742 N N . LYS A 1 92 ? -8.879 -0.176 -14.543 1.00 38.88 92 LYS A N 1
ATOM 743 C CA . LYS A 1 92 ? -10.063 0.643 -14.791 1.00 38.88 92 LYS A CA 1
ATOM 744 C C . LYS A 1 92 ? -9.805 1.349 -16.111 1.00 38.88 92 LYS A C 1
ATOM 746 O O . LYS A 1 92 ? -8.847 2.114 -16.223 1.00 38.88 92 LYS A O 1
ATOM 751 N N . ASN A 1 93 ? -10.597 1.024 -17.123 1.00 41.19 93 ASN A N 1
ATOM 752 C CA . ASN A 1 93 ? -10.526 1.719 -18.398 1.00 41.19 93 ASN A CA 1
ATOM 753 C C . ASN A 1 93 ? -11.029 3.157 -18.208 1.00 41.19 93 ASN A C 1
ATOM 755 O O . ASN A 1 93 ? -11.796 3.457 -17.289 1.00 41.19 93 ASN A O 1
ATOM 759 N N . ILE A 1 94 ? -10.589 4.054 -19.088 1.00 37.03 94 ILE A N 1
ATOM 760 C CA . ILE A 1 94 ? -11.123 5.413 -19.187 1.00 37.03 94 ILE A CA 1
ATOM 761 C C . ILE A 1 94 ? -12.657 5.316 -19.306 1.00 37.03 94 ILE A C 1
ATOM 763 O O . ILE A 1 94 ? -13.155 4.742 -20.272 1.00 37.03 94 ILE A O 1
ATOM 767 N N . GLY A 1 95 ? -13.394 5.837 -18.316 1.00 37.84 95 GLY A N 1
ATOM 768 C CA . GLY A 1 95 ? -14.865 5.795 -18.269 1.00 37.84 95 GLY A CA 1
ATOM 769 C C . GLY A 1 95 ? -15.489 5.196 -17.000 1.00 37.84 95 GLY A C 1
ATOM 770 O O . GLY A 1 95 ? -16.687 5.373 -16.792 1.00 37.84 95 GLY A O 1
ATOM 771 N N . ASP A 1 96 ? -14.718 4.550 -16.119 1.00 35.84 96 ASP A N 1
ATOM 772 C CA . ASP A 1 96 ? -15.279 3.995 -14.878 1.00 35.84 96 ASP A CA 1
ATOM 773 C C . ASP A 1 96 ? -15.608 5.080 -13.837 1.00 35.84 96 ASP A C 1
ATOM 775 O O . ASP A 1 96 ? -14.762 5.889 -13.445 1.00 35.84 96 ASP A O 1
ATOM 779 N N . THR A 1 97 ? -16.844 5.067 -13.330 1.00 40.28 97 THR A N 1
ATOM 780 C CA . THR A 1 97 ? -17.334 6.020 -12.326 1.00 40.28 97 THR A CA 1
ATOM 781 C C . THR A 1 97 ? -16.855 5.661 -10.919 1.00 40.28 97 THR A C 1
ATOM 783 O O . THR A 1 97 ? -16.955 4.529 -10.443 1.00 40.28 97 THR A O 1
ATOM 786 N N . ILE A 1 98 ? -16.333 6.663 -10.214 1.00 38.69 98 ILE A N 1
ATOM 787 C CA . ILE A 1 98 ? -16.114 6.627 -8.769 1.00 38.69 98 ILE A CA 1
ATOM 788 C C . ILE A 1 98 ? -17.364 7.271 -8.175 1.00 38.69 98 ILE A C 1
ATOM 790 O O . ILE A 1 98 ? -17.706 8.383 -8.571 1.00 38.69 98 ILE A O 1
ATOM 794 N N . ASN A 1 99 ? -18.087 6.576 -7.296 1.00 40.09 99 ASN A N 1
ATOM 795 C CA . ASN A 1 99 ? -19.320 7.094 -6.697 1.00 40.09 99 ASN A CA 1
ATOM 796 C C . ASN A 1 99 ? -19.080 8.441 -5.993 1.00 40.09 99 ASN A C 1
ATOM 798 O O . ASN A 1 99 ? -18.603 8.469 -4.865 1.00 40.09 99 ASN A O 1
ATOM 802 N N . PHE A 1 100 ? -19.333 9.518 -6.740 1.00 36.81 100 PHE A N 1
ATOM 803 C CA . PHE A 1 100 ? -20.003 10.791 -6.450 1.00 36.81 100 PHE A CA 1
ATOM 804 C C . PHE A 1 100 ? -19.942 11.674 -7.716 1.00 36.81 100 PHE A C 1
ATOM 806 O O . PHE A 1 100 ? -19.557 12.832 -7.663 1.00 36.81 100 PHE A O 1
ATOM 813 N N . GLY A 1 101 ? -20.295 11.119 -8.884 1.00 37.69 101 GLY A N 1
ATOM 814 C CA . GLY A 1 101 ? -20.650 11.910 -10.073 1.00 37.69 101 GLY A CA 1
ATOM 815 C C . GLY A 1 101 ? -19.577 12.819 -10.687 1.00 37.69 101 GLY A C 1
ATOM 816 O O . GLY A 1 101 ? -19.929 13.634 -11.533 1.00 37.69 101 GLY A O 1
ATOM 817 N N . ILE A 1 102 ? -18.298 12.701 -10.314 1.00 36.44 102 ILE A N 1
ATOM 818 C CA . ILE A 1 102 ? -17.226 13.501 -10.922 1.00 36.44 102 ILE A CA 1
ATOM 819 C C . ILE A 1 102 ? -16.455 12.625 -11.920 1.00 36.44 102 ILE A C 1
ATOM 821 O O . ILE A 1 102 ? -15.748 11.704 -11.497 1.00 36.44 102 ILE A O 1
ATOM 825 N N . PRO A 1 103 ? -16.590 12.868 -13.236 1.00 37.22 103 PRO A N 1
ATOM 826 C CA . PRO A 1 103 ? -15.762 12.208 -14.233 1.00 37.22 103 PRO A CA 1
ATOM 827 C C . PRO A 1 103 ? -14.300 12.645 -14.089 1.00 37.22 103 PRO A C 1
ATOM 829 O O . PRO A 1 103 ? -14.003 13.810 -13.823 1.00 37.22 103 PRO A O 1
ATOM 832 N N . ILE A 1 104 ? -13.384 11.692 -14.266 1.00 40.03 104 ILE A N 1
ATOM 833 C CA . ILE A 1 104 ? -11.942 11.951 -14.297 1.00 40.03 104 ILE A C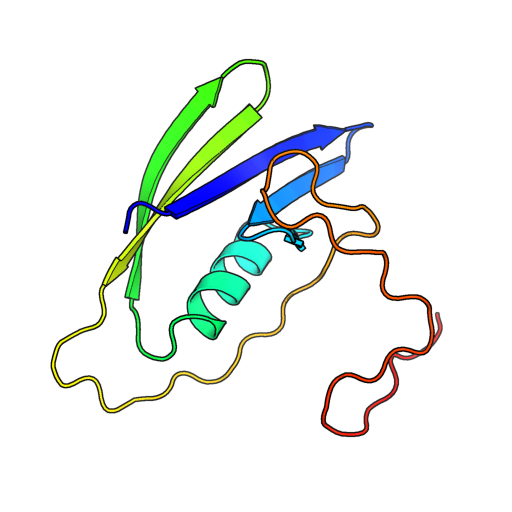A 1
ATOM 834 C C . ILE A 1 104 ? -11.660 12.814 -15.539 1.00 40.03 104 ILE A C 1
ATOM 836 O O . ILE A 1 104 ? -12.039 12.396 -16.637 1.00 40.03 104 ILE A O 1
ATOM 840 N N . PRO A 1 105 ? -11.049 14.006 -15.404 1.00 30.92 105 PRO A N 1
ATOM 841 C CA . PRO A 1 105 ? -10.759 14.845 -16.559 1.00 30.92 105 PRO A CA 1
ATOM 842 C C . PRO A 1 105 ? -9.753 14.153 -17.486 1.00 30.92 105 PRO A C 1
ATOM 844 O O . PRO A 1 105 ? -8.799 13.519 -17.027 1.00 30.92 105 PRO A O 1
ATOM 847 N N . TYR A 1 106 ? -9.994 14.271 -18.793 1.00 31.25 106 TYR A N 1
ATOM 848 C CA . TYR A 1 106 ? -9.027 13.898 -19.826 1.00 31.25 106 TYR A CA 1
ATOM 849 C C . TYR A 1 106 ? -7.801 14.831 -19.764 1.00 31.25 106 TYR A C 1
ATOM 851 O O . TYR A 1 106 ? -7.944 15.955 -19.273 1.00 31.25 106 TYR A O 1
ATOM 859 N N . PRO A 1 107 ? -6.617 14.369 -20.214 1.00 44.41 107 PRO A N 1
ATOM 860 C CA . PRO A 1 107 ? -5.414 15.198 -20.295 1.00 44.41 107 PRO A CA 1
ATOM 861 C C . PRO A 1 107 ? -5.614 16.466 -21.133 1.00 44.41 107 PRO A C 1
ATOM 863 O O . PRO A 1 107 ? -6.414 16.425 -22.097 1.00 44.41 107 PRO A O 1
#

pLDDT: mean 72.17, std 18.94, range [30.92, 93.5]

Foldseek 3Di:
DWFKWKWADDPNAIWTDGQFFIFRDPVLNVLVVCQVVFQWDKDFDDWDDDPRMIITIIDTHRPDPRPDGDDRDDTDGDQDTDDPHDHTDDDPPQPDDDPDPDHDDDD